Protein AF-A0A354BEL6-F1 (afdb_monomer_lite)

Secondary structure (DSSP, 8-state):
---SS--GGGEEEE-SS-EEEPPTTGGG--SS--HHHHHHHHHHHHHHHHH-

Structure (mmCIF, N/CA/C/O backbone):
data_AF-A0A354BEL6-F1
#
_entry.id   AF-A0A354BEL6-F1
#
loop_
_atom_site.group_PDB
_atom_site.id
_atom_site.type_symbol
_atom_site.label_atom_id
_atom_site.label_alt_id
_atom_site.label_comp_id
_atom_site.label_asym_id
_atom_site.label_entity_id
_atom_site.label_seq_id
_atom_site.pdbx_PDB_ins_code
_atom_site.Cartn_x
_atom_site.Cartn_y
_atom_site.Cartn_z
_atom_site.occupancy
_atom_site.B_iso_or_equiv
_atom_site.auth_seq_id
_atom_site.auth_comp_id
_atom_site.auth_asym_id
_atom_site.auth_atom_id
_atom_site.pdbx_PDB_model_num
ATOM 1 N N . MET A 1 1 ? 7.981 14.153 -3.967 1.00 84.00 1 MET A N 1
ATOM 2 C CA . MET A 1 1 ? 8.721 13.109 -3.220 1.00 84.00 1 MET A CA 1
ATOM 3 C C . MET A 1 1 ? 8.861 11.852 -4.075 1.00 84.00 1 MET A C 1
ATOM 5 O O . MET A 1 1 ? 7.910 11.541 -4.800 1.00 84.00 1 MET A O 1
ATOM 9 N N . PRO A 1 2 ? 10.022 11.174 -4.064 1.00 85.38 2 PRO A N 1
ATOM 10 C CA . PRO A 1 2 ? 10.199 9.859 -4.691 1.00 85.38 2 PRO A CA 1
ATOM 11 C C . PRO A 1 2 ? 9.455 8.761 -3.901 1.00 85.38 2 PRO A C 1
ATOM 13 O O . PRO A 1 2 ? 9.164 8.977 -2.725 1.00 85.38 2 PRO A O 1
ATOM 16 N N . PRO A 1 3 ? 9.096 7.625 -4.527 1.00 88.56 3 PRO A N 1
ATOM 17 C CA . PRO A 1 3 ? 8.545 6.481 -3.799 1.00 88.56 3 PRO A CA 1
ATOM 18 C C . PRO A 1 3 ? 9.617 5.885 -2.871 1.00 88.56 3 PRO A C 1
ATOM 20 O O . PRO A 1 3 ? 10.803 5.933 -3.195 1.00 88.56 3 PRO A O 1
ATOM 23 N N . TYR A 1 4 ? 9.213 5.362 -1.710 1.00 87.44 4 TYR A N 1
ATOM 24 C CA . TYR A 1 4 ? 10.144 4.826 -0.702 1.00 87.44 4 TYR A CA 1
ATOM 25 C C . TYR A 1 4 ? 10.337 3.300 -0.799 1.00 87.44 4 TYR A C 1
ATOM 27 O O . TYR A 1 4 ? 11.346 2.771 -0.342 1.00 87.44 4 TYR A O 1
ATOM 35 N N . GLN A 1 5 ? 9.371 2.603 -1.399 1.00 86.69 5 GLN A N 1
ATOM 36 C CA . GLN A 1 5 ? 9.385 1.176 -1.731 1.00 86.69 5 GLN A CA 1
ATOM 37 C C . GLN A 1 5 ? 9.006 1.007 -3.209 1.00 86.69 5 GLN A C 1
ATOM 39 O O . GLN A 1 5 ? 8.573 1.970 -3.836 1.00 86.69 5 GLN A O 1
ATOM 44 N N . GLY A 1 6 ? 9.188 -0.190 -3.772 1.00 86.81 6 GLY A N 1
ATOM 45 C CA . GLY A 1 6 ? 8.782 -0.546 -5.137 1.00 86.81 6 GLY A CA 1
ATOM 46 C C . GLY A 1 6 ? 7.824 -1.739 -5.133 1.00 86.81 6 GLY A C 1
ATOM 47 O O . GLY A 1 6 ? 7.987 -2.647 -4.322 1.00 86.81 6 GLY A O 1
ATOM 48 N N . GLY A 1 7 ? 6.821 -1.751 -6.015 1.00 89.44 7 GLY A N 1
ATOM 49 C CA . GLY A 1 7 ? 5.857 -2.853 -6.114 1.00 89.44 7 GLY A CA 1
ATOM 50 C C . GLY A 1 7 ? 4.803 -2.633 -7.200 1.00 89.44 7 GLY A C 1
ATOM 51 O O . GLY A 1 7 ? 4.612 -1.514 -7.660 1.00 89.44 7 GLY A O 1
ATOM 52 N N . GLY A 1 8 ? 4.102 -3.693 -7.611 1.00 88.38 8 GLY A N 1
ATOM 53 C CA . GLY A 1 8 ? 3.210 -3.646 -8.781 1.00 88.38 8 GLY A CA 1
ATOM 54 C C . GLY A 1 8 ? 2.114 -2.578 -8.700 1.00 88.38 8 GLY A C 1
ATOM 55 O O . GLY A 1 8 ? 1.950 -1.799 -9.630 1.00 88.38 8 GLY A O 1
ATOM 56 N N . ASN A 1 9 ? 1.419 -2.481 -7.564 1.00 90.00 9 ASN A N 1
ATOM 57 C CA . ASN A 1 9 ? 0.290 -1.561 -7.395 1.00 90.00 9 ASN A CA 1
ATOM 58 C C . ASN A 1 9 ? 0.663 -0.073 -7.520 1.00 90.00 9 ASN A C 1
ATOM 60 O O . ASN A 1 9 ? -0.179 0.736 -7.878 1.00 90.00 9 ASN A O 1
ATOM 64 N N . MET A 1 10 ? 1.916 0.313 -7.268 1.00 95.25 10 MET A N 1
ATOM 65 C CA . MET A 1 10 ? 2.326 1.723 -7.327 1.00 95.25 10 MET A CA 1
ATOM 66 C C . MET A 1 10 ? 2.820 2.173 -8.708 1.00 95.25 10 MET A C 1
ATOM 68 O O . MET A 1 10 ? 3.040 3.369 -8.927 1.00 95.25 10 MET A O 1
ATOM 72 N N . ILE A 1 11 ? 3.034 1.234 -9.631 1.00 94.38 11 ILE A N 1
ATOM 73 C CA . ILE A 1 11 ? 3.527 1.515 -10.980 1.00 94.38 11 ILE A CA 1
ATOM 74 C C . ILE A 1 11 ? 2.342 1.907 -11.861 1.00 94.38 11 ILE A C 1
ATOM 76 O O . ILE A 1 11 ? 1.282 1.287 -11.804 1.00 94.38 11 ILE A O 1
ATOM 80 N N . ARG A 1 12 ? 2.526 2.955 -12.666 1.00 94.56 12 ARG A N 1
ATOM 81 C CA . ARG A 1 12 ? 1.577 3.333 -13.715 1.00 94.56 12 ARG A CA 1
ATOM 82 C C . ARG A 1 12 ? 1.934 2.646 -15.028 1.00 94.56 12 ARG A C 1
ATOM 84 O O . ARG A 1 12 ? 1.101 1.935 -15.567 1.00 94.56 12 ARG A O 1
ATOM 91 N N . ASP A 1 13 ? 3.171 2.829 -15.484 1.00 95.50 13 ASP A N 1
ATOM 92 C CA . ASP A 1 13 ? 3.719 2.195 -16.684 1.00 95.50 13 ASP A CA 1
ATOM 93 C C . ASP A 1 13 ? 5.177 1.792 -16.457 1.00 95.50 13 ASP A C 1
ATOM 95 O O . ASP A 1 13 ? 5.924 2.455 -15.729 1.00 95.50 13 ASP A O 1
ATOM 99 N N . VAL A 1 14 ? 5.602 0.719 -17.121 1.00 94.56 14 VAL A N 1
ATOM 100 C CA . VAL A 1 14 ? 6.979 0.224 -17.066 1.00 94.56 14 VAL A CA 1
ATOM 101 C C . VAL A 1 14 ? 7.470 -0.163 -18.458 1.00 94.56 14 VAL A C 1
ATOM 103 O O . VAL A 1 14 ? 6.784 -0.861 -19.203 1.00 94.56 14 VAL A O 1
ATOM 106 N N . THR A 1 15 ? 8.671 0.293 -18.798 1.00 94.50 15 THR A N 1
ATOM 107 C CA . THR A 1 15 ? 9.476 -0.178 -19.930 1.00 94.50 15 THR A CA 1
ATOM 108 C C . THR A 1 15 ? 10.792 -0.747 -19.397 1.00 94.50 15 THR A C 1
ATOM 110 O O . THR A 1 15 ? 11.061 -0.684 -18.196 1.00 94.50 15 THR A O 1
ATOM 113 N N . PHE A 1 16 ? 11.632 -1.303 -20.272 1.00 94.81 16 PHE A N 1
ATOM 114 C CA . PHE A 1 16 ? 12.963 -1.764 -19.862 1.00 94.81 16 PHE A CA 1
ATOM 115 C C . PHE A 1 16 ? 13.864 -0.610 -19.387 1.00 94.81 16 PHE A C 1
ATOM 117 O O . PHE A 1 16 ? 14.743 -0.818 -18.556 1.00 94.81 16 PHE A O 1
ATOM 124 N N . GLU A 1 17 ? 13.638 0.603 -19.889 1.00 95.94 17 GLU A N 1
ATOM 125 C CA . GLU A 1 17 ? 14.458 1.790 -19.640 1.00 95.94 17 GLU A CA 1
ATOM 126 C C . GLU A 1 17 ? 13.905 2.689 -18.530 1.00 95.94 17 GLU A C 1
ATOM 128 O O . GLU A 1 17 ? 14.668 3.415 -17.890 1.00 95.94 17 GLU A O 1
ATOM 133 N N . HIS A 1 18 ? 12.585 2.699 -18.318 1.00 93.25 18 HIS A N 1
ATOM 134 C CA . HIS A 1 18 ? 11.945 3.658 -17.424 1.00 93.25 18 HIS A CA 1
ATOM 135 C C . HIS A 1 18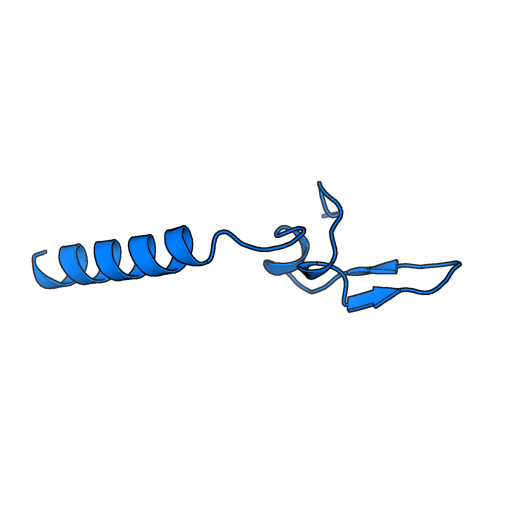 ? 10.709 3.087 -16.716 1.00 93.25 18 HIS A C 1
ATOM 137 O O . HIS A 1 18 ? 9.959 2.284 -17.259 1.00 93.25 18 HIS A O 1
ATOM 143 N N . THR A 1 19 ? 10.441 3.562 -15.497 1.00 92.94 19 THR A N 1
ATOM 144 C CA . THR A 1 19 ? 9.208 3.276 -14.745 1.00 92.94 19 THR A CA 1
ATOM 145 C C . THR A 1 19 ? 8.527 4.575 -14.335 1.00 92.94 19 THR A C 1
ATOM 147 O O . THR A 1 19 ? 9.146 5.441 -13.713 1.00 92.94 19 THR A O 1
ATOM 150 N N . THR A 1 20 ? 7.249 4.730 -14.670 1.00 94.56 20 THR A N 1
ATOM 151 C CA . THR A 1 20 ? 6.415 5.827 -14.172 1.00 94.56 20 THR A CA 1
ATOM 152 C C . THR A 1 20 ? 5.560 5.325 -13.010 1.00 94.56 20 THR A C 1
ATOM 154 O O . THR A 1 20 ? 5.067 4.199 -13.002 1.00 94.56 20 THR A O 1
ATOM 157 N N . TYR A 1 21 ? 5.391 6.166 -11.994 1.00 94.75 21 TYR A N 1
ATOM 158 C CA . TYR A 1 21 ? 4.616 5.834 -10.800 1.00 94.75 21 TYR A CA 1
ATOM 159 C C . TYR A 1 21 ? 3.228 6.466 -10.857 1.00 94.75 21 TYR A C 1
ATOM 161 O O . TYR A 1 21 ? 3.018 7.472 -11.544 1.00 94.75 21 TYR A O 1
ATOM 1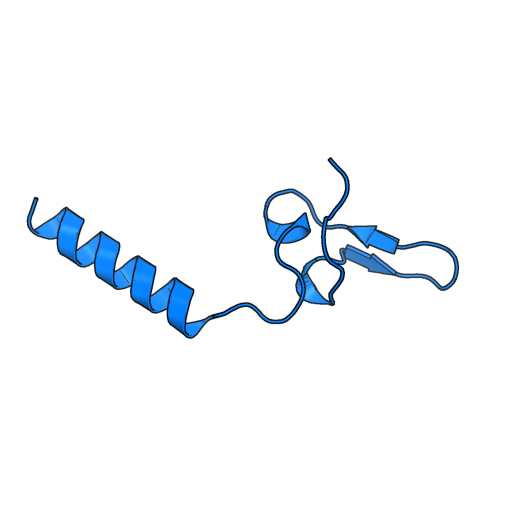69 N N . GLN A 1 22 ? 2.296 5.904 -10.093 1.00 94.81 22 GLN A N 1
ATOM 170 C CA . GLN A 1 22 ? 0.990 6.511 -9.867 1.00 94.81 22 GLN A CA 1
ATOM 171 C C . GLN A 1 22 ? 1.096 7.873 -9.154 1.00 94.81 22 GLN A C 1
ATOM 173 O O . GLN A 1 22 ? 2.163 8.304 -8.701 1.00 94.81 22 GLN A O 1
ATOM 178 N N . GLY A 1 23 ? -0.038 8.571 -9.067 1.00 94.88 23 GLY A N 1
ATOM 179 C CA . GLY A 1 23 ? -0.181 9.753 -8.221 1.00 94.88 23 GLY A CA 1
ATOM 180 C C . GLY A 1 23 ? -0.125 9.409 -6.728 1.00 94.88 23 GLY A C 1
ATOM 181 O O . GLY A 1 23 ? -0.136 8.246 -6.330 1.00 94.88 23 GLY A O 1
ATOM 182 N N . SER A 1 24 ? -0.052 10.437 -5.885 1.00 93.00 24 SER A N 1
ATOM 183 C CA . SER A 1 24 ? -0.266 10.267 -4.444 1.00 93.00 24 SER A CA 1
ATOM 184 C C . SER A 1 24 ? -1.757 10.008 -4.177 1.00 93.00 24 SER A C 1
ATOM 186 O O . SER A 1 24 ? -2.568 10.714 -4.781 1.00 9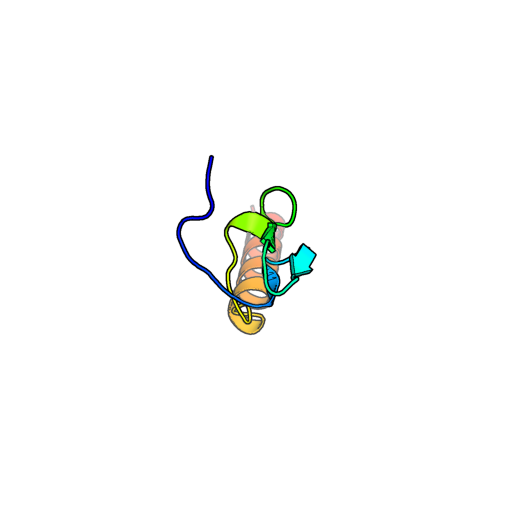3.00 24 SER A O 1
ATOM 188 N N . PRO A 1 25 ? -2.129 9.088 -3.261 1.00 93.62 25 PRO A N 1
ATOM 189 C CA . PRO A 1 25 ? -1.268 8.340 -2.328 1.00 93.62 25 PRO A CA 1
ATOM 190 C C . PRO A 1 25 ? -0.683 7.023 -2.864 1.00 93.62 25 PRO A C 1
ATOM 192 O O . PRO A 1 25 ? 0.316 6.562 -2.318 1.00 93.62 25 PRO A O 1
ATOM 195 N N . GLN A 1 26 ? -1.224 6.452 -3.946 1.00 94.25 26 GLN A N 1
ATOM 196 C CA . GLN A 1 26 ? -0.894 5.097 -4.430 1.00 94.25 26 GLN A CA 1
ATOM 197 C C . GLN A 1 26 ? 0.589 4.909 -4.767 1.00 94.25 26 GLN A C 1
ATOM 199 O O . GLN A 1 26 ? 1.136 3.815 -4.646 1.00 94.25 26 GLN A O 1
ATOM 204 N N . LYS A 1 27 ? 1.277 5.997 -5.127 1.00 94.44 27 LYS A N 1
ATOM 205 C CA . LYS A 1 27 ? 2.736 6.040 -5.274 1.00 94.44 27 LYS A CA 1
ATOM 206 C C . LYS A 1 27 ? 3.498 5.486 -4.061 1.00 94.44 27 LYS A C 1
ATOM 208 O O . LYS A 1 27 ? 4.654 5.095 -4.204 1.00 94.44 27 LYS A O 1
ATOM 213 N N . PHE A 1 28 ? 2.893 5.496 -2.879 1.00 94.50 28 PHE A N 1
ATOM 214 C CA . PHE A 1 28 ? 3.495 5.061 -1.622 1.00 94.50 28 PHE A CA 1
ATOM 215 C C . PHE A 1 28 ? 2.921 3.730 -1.110 1.00 94.50 28 PHE A C 1
ATOM 217 O O . PHE A 1 28 ? 3.281 3.297 -0.027 1.00 94.50 28 PHE A O 1
ATOM 224 N N . GLU A 1 29 ? 2.075 3.045 -1.877 1.00 94.81 29 GLU A N 1
ATOM 225 C CA . GLU A 1 29 ? 1.405 1.807 -1.455 1.00 94.81 29 GLU A CA 1
ATOM 226 C C . GLU A 1 29 ? 1.860 0.646 -2.344 1.00 94.81 29 GLU A C 1
ATOM 228 O O . GLU A 1 29 ? 1.142 0.154 -3.219 1.00 94.81 29 GLU A O 1
ATOM 233 N N . ALA A 1 30 ? 3.126 0.263 -2.174 1.00 95.25 30 ALA A N 1
ATOM 234 C CA . ALA A 1 30 ? 3.758 -0.761 -2.995 1.00 95.25 30 ALA A CA 1
ATOM 235 C C . ALA A 1 30 ? 3.136 -2.145 -2.777 1.00 95.25 30 ALA A 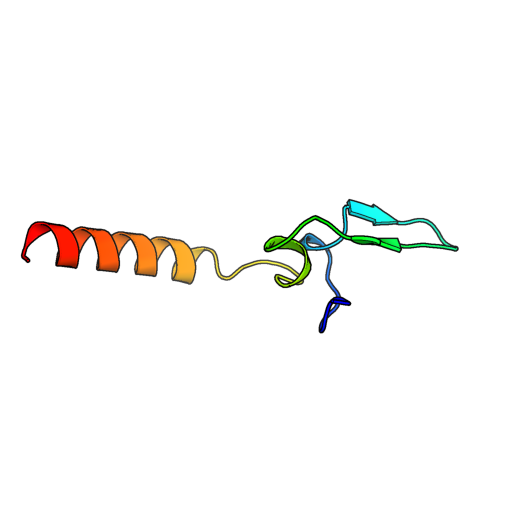C 1
ATOM 237 O O . ALA A 1 30 ? 3.035 -2.621 -1.651 1.00 95.25 30 ALA A O 1
ATOM 238 N N . GLY A 1 31 ? 2.860 -2.845 -3.880 1.00 93.56 31 GLY A N 1
ATOM 239 C CA . GLY A 1 31 ? 2.450 -4.249 -3.839 1.00 93.56 31 GLY A CA 1
ATOM 240 C C . GLY A 1 31 ? 0.980 -4.445 -3.473 1.00 93.56 31 GLY A C 1
ATOM 241 O O . GLY A 1 31 ? 0.172 -3.529 -3.579 1.00 93.56 31 GLY A O 1
ATOM 242 N N . THR A 1 32 ? 0.619 -5.677 -3.121 1.00 94.62 32 THR A N 1
ATOM 243 C CA . THR A 1 32 ? -0.762 -6.010 -2.760 1.00 94.62 32 THR A CA 1
ATOM 244 C C . THR A 1 32 ? -1.113 -5.342 -1.430 1.00 94.62 32 THR A C 1
ATOM 246 O O . THR A 1 32 ? -0.404 -5.580 -0.449 1.00 94.62 32 THR A O 1
ATOM 249 N N . PRO A 1 33 ? -2.179 -4.528 -1.365 1.00 92.81 33 PRO A N 1
ATOM 250 C CA . PRO A 1 33 ? -2.566 -3.877 -0.122 1.00 92.81 33 PRO A CA 1
ATOM 251 C C . PRO A 1 33 ? -3.074 -4.895 0.905 1.00 92.81 33 PRO A C 1
ATOM 253 O O . PRO A 1 33 ? -3.546 -5.979 0.552 1.00 92.81 33 PRO A O 1
ATOM 256 N N . ASP A 1 34 ? -3.060 -4.509 2.181 1.00 96.25 34 ASP A N 1
ATOM 257 C CA . ASP A 1 34 ? -3.825 -5.208 3.215 1.00 96.25 34 ASP A CA 1
ATOM 258 C C . ASP A 1 34 ? -5.317 -4.863 3.074 1.00 96.25 34 ASP A C 1
ATOM 260 O O . ASP A 1 34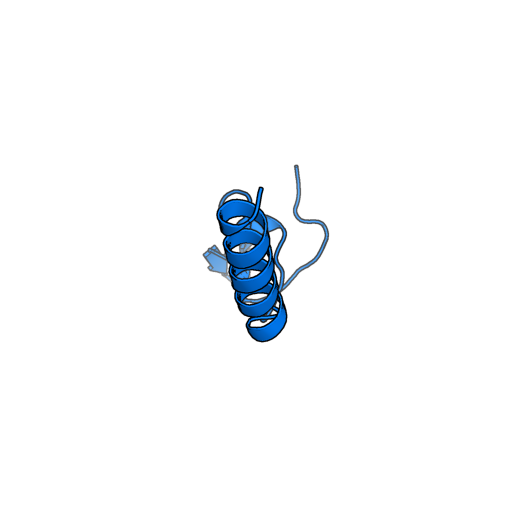 ? -5.853 -3.958 3.717 1.00 96.25 34 ASP A O 1
ATOM 264 N N . ILE A 1 35 ? -5.982 -5.573 2.160 1.00 96.19 35 ILE A N 1
ATOM 265 C CA . ILE A 1 35 ? -7.395 -5.354 1.824 1.00 96.19 35 ILE A CA 1
ATOM 266 C C . ILE A 1 35 ? -8.281 -5.574 3.056 1.00 96.19 35 ILE A C 1
ATOM 268 O O . ILE A 1 35 ? -9.198 -4.792 3.308 1.00 96.19 35 ILE A O 1
ATOM 272 N N . ALA A 1 36 ? -8.004 -6.627 3.832 1.00 98.12 36 ALA A N 1
ATOM 273 C CA . ALA A 1 36 ? -8.782 -6.951 5.022 1.00 98.12 36 ALA A CA 1
ATOM 274 C C . ALA A 1 36 ? -8.622 -5.867 6.097 1.00 98.12 36 ALA A C 1
ATOM 276 O O . ALA A 1 36 ? -9.622 -5.432 6.671 1.00 98.12 36 ALA A O 1
ATOM 277 N N . GLY A 1 37 ? -7.394 -5.390 6.318 1.00 98.31 37 GLY A N 1
ATOM 278 C CA . GLY A 1 37 ? -7.104 -4.302 7.248 1.00 98.31 37 GLY A CA 1
ATOM 279 C C . GLY A 1 37 ? -7.815 -2.998 6.883 1.00 98.31 37 GLY A C 1
ATOM 280 O O . GLY A 1 37 ? -8.467 -2.406 7.742 1.00 98.31 37 GLY A O 1
ATOM 281 N N . VAL A 1 38 ? -7.767 -2.575 5.613 1.00 97.12 38 VAL A N 1
ATOM 282 C CA . VAL A 1 38 ? -8.448 -1.347 5.150 1.00 97.12 38 VAL A CA 1
ATOM 283 C C . VAL A 1 38 ? -9.966 -1.430 5.322 1.00 97.12 38 VAL A C 1
ATOM 285 O O . VAL A 1 38 ? -10.575 -0.481 5.818 1.00 97.12 38 VAL A O 1
ATOM 288 N N . ILE A 1 39 ? -10.585 -2.561 4.967 1.00 98.38 39 ILE A N 1
ATOM 289 C CA . ILE A 1 39 ? -12.034 -2.753 5.140 1.00 98.38 39 ILE A CA 1
ATOM 290 C C . ILE A 1 39 ? -12.402 -2.767 6.629 1.00 98.38 39 ILE A C 1
ATOM 292 O O . ILE A 1 39 ? -13.358 -2.106 7.038 1.00 98.38 39 ILE A O 1
ATOM 296 N N . GLY A 1 40 ? -11.636 -3.492 7.448 1.00 98.56 40 GLY A N 1
ATOM 297 C CA . GLY A 1 40 ? -11.862 -3.576 8.890 1.00 98.56 40 GLY A CA 1
ATOM 298 C C . GLY A 1 40 ? -11.729 -2.221 9.585 1.00 98.56 40 GLY A C 1
ATOM 299 O O . GLY A 1 40 ? -12.565 -1.875 10.420 1.00 98.56 40 GLY A O 1
ATOM 300 N N . LEU A 1 41 ? -10.728 -1.423 9.203 1.00 98.50 41 LEU A N 1
ATOM 301 C CA . LEU A 1 41 ? -10.554 -0.065 9.713 1.00 98.50 41 LEU A CA 1
ATOM 302 C C . LEU A 1 41 ? -11.725 0.840 9.315 1.00 98.50 41 LEU A C 1
ATOM 304 O O . LEU A 1 41 ? -12.217 1.582 10.163 1.00 98.50 41 LEU A O 1
ATOM 308 N N . GLY A 1 42 ? -12.203 0.750 8.069 1.00 98.38 42 GLY A N 1
ATOM 309 C CA . GLY A 1 42 ? -13.390 1.483 7.620 1.00 98.38 42 GLY A CA 1
ATOM 310 C C . GLY A 1 42 ? -14.616 1.174 8.482 1.00 98.38 42 GLY A C 1
ATOM 311 O O . GLY A 1 42 ? -15.224 2.083 9.042 1.00 98.38 42 GLY A O 1
ATOM 312 N N . ALA A 1 43 ? -14.905 -0.112 8.699 1.00 98.50 43 ALA A N 1
ATOM 313 C CA . ALA A 1 43 ? -16.005 -0.536 9.564 1.00 98.50 43 ALA A CA 1
ATOM 314 C C . ALA A 1 43 ? -15.846 -0.060 11.023 1.00 98.50 43 ALA A C 1
ATOM 316 O O . ALA A 1 43 ? -16.831 0.298 11.672 1.00 98.50 43 ALA A O 1
ATOM 317 N N . ALA A 1 44 ? -14.617 -0.043 11.551 1.00 98.38 44 ALA A N 1
ATOM 318 C CA . ALA A 1 44 ? -14.341 0.460 12.895 1.00 98.38 44 ALA A CA 1
ATOM 319 C C . ALA A 1 44 ? -14.603 1.971 13.009 1.00 98.38 44 ALA A C 1
ATOM 321 O O . ALA A 1 44 ? -15.213 2.410 13.985 1.00 98.38 44 ALA A O 1
ATOM 322 N N . VAL A 1 45 ? -14.186 2.753 12.008 1.00 98.44 45 VAL A N 1
ATOM 323 C CA . VAL A 1 45 ? -14.474 4.193 11.936 1.00 98.44 45 VAL A CA 1
ATOM 324 C C . VAL A 1 45 ? -15.982 4.429 11.884 1.00 98.44 45 VAL A C 1
ATOM 326 O O . VAL A 1 45 ? -16.494 5.169 12.720 1.00 98.44 45 VAL A O 1
ATOM 329 N N . ASP A 1 46 ? -16.704 3.737 10.999 1.00 98.38 46 ASP A N 1
ATOM 330 C CA . ASP A 1 46 ? -18.163 3.865 10.878 1.00 98.38 46 ASP A CA 1
ATOM 331 C C . ASP A 1 46 ? -18.883 3.548 12.196 1.00 98.38 46 ASP A C 1
ATOM 333 O O . ASP A 1 46 ? -19.814 4.251 12.605 1.00 98.38 46 ASP A O 1
ATOM 337 N N . TYR A 1 47 ? -18.442 2.497 12.894 1.00 98.25 47 TYR A N 1
ATOM 338 C CA . TYR A 1 47 ? -18.985 2.137 14.198 1.00 98.25 47 TYR A CA 1
ATOM 339 C C . TYR A 1 47 ? -18.800 3.266 15.217 1.00 98.25 47 TYR A C 1
ATOM 341 O O . TYR A 1 47 ? -19.770 3.630 15.885 1.00 98.25 47 TYR A O 1
ATOM 349 N N . LEU A 1 48 ? -17.586 3.819 15.320 1.00 98.25 48 LEU A N 1
ATOM 350 C CA . LEU A 1 48 ? -17.263 4.898 16.256 1.00 98.25 48 LEU A CA 1
ATOM 351 C C . LEU A 1 48 ? -18.022 6.186 15.922 1.00 98.25 48 LEU A C 1
ATOM 353 O O . LEU A 1 48 ? -18.588 6.798 16.823 1.00 98.25 48 LEU A O 1
ATOM 357 N N . THR A 1 49 ? -18.101 6.563 14.645 1.00 97.75 49 THR A N 1
ATOM 358 C CA . THR A 1 49 ? -18.843 7.750 14.186 1.00 97.75 49 THR A CA 1
ATOM 359 C C . THR A 1 49 ? -20.342 7.645 14.453 1.00 97.75 49 THR A C 1
ATOM 361 O O . THR A 1 49 ? -20.997 8.659 14.651 1.00 97.75 49 THR A O 1
ATOM 364 N N . ARG A 1 50 ? -20.909 6.436 14.477 1.00 97.69 50 ARG A N 1
ATOM 365 C CA . ARG A 1 50 ? -22.332 6.237 14.782 1.00 97.69 50 ARG A CA 1
ATOM 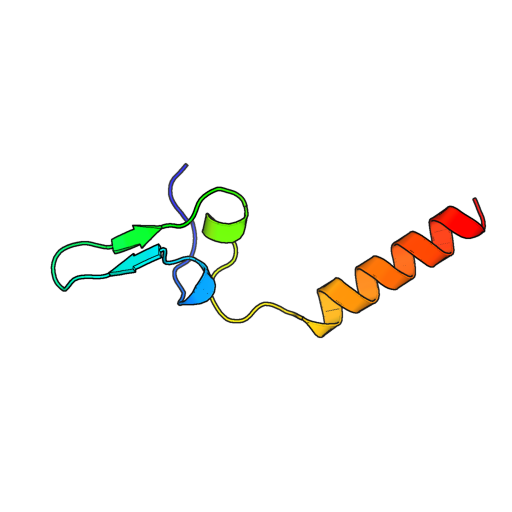366 C C . ARG A 1 50 ? -22.663 6.392 16.268 1.00 97.69 50 ARG A C 1
ATOM 368 O O . ARG A 1 50 ? -23.813 6.680 16.592 1.00 97.69 50 ARG A O 1
ATOM 375 N N . ILE A 1 51 ? -21.712 6.106 17.157 1.00 95.75 51 ILE A N 1
ATOM 376 C CA . ILE A 1 51 ? -21.936 6.138 18.613 1.00 95.75 51 ILE A CA 1
ATOM 377 C C . ILE A 1 51 ? -21.391 7.401 19.294 1.00 95.75 51 ILE A C 1
ATOM 379 O O . ILE A 1 51 ? -21.710 7.610 20.464 1.00 95.75 51 ILE A O 1
ATOM 383 N N . GLY A 1 52 ? -20.556 8.184 18.604 1.00 79.88 52 GLY A N 1
ATOM 384 C CA . GLY A 1 52 ? -20.062 9.493 19.046 1.00 79.88 52 GLY A CA 1
ATOM 385 C C . GLY A 1 52 ? -20.992 10.621 18.630 1.00 79.88 52 GLY A C 1
ATOM 386 O O . GLY A 1 52 ? -21.171 11.540 19.456 1.00 79.88 52 GLY A O 1
#

pLDDT: mean 94.1, std 4.2, range [79.88, 98.56]

Foldseek 3Di:
DQAPDAADQQWPDDDPVDTDGDDPPSVHQHYDHPPVVVVVVVVVVVVVVVVD

Radius of gyration: 15.5 Å; chains: 1; bounding box: 37×20×39 Å

Sequence (52 aa):
MPPYQGGGNMIRDVTFEHTTYQGSPQKFEAGTPDIAGVIGLGAAVDYLTRIG